Protein AF-H2Z7M6-F1 (afdb_monomer)

Solvent-accessible surface area (backbone atoms only — not comparable to full-atom values): 5302 Å² total; per-residue (Å²): 76,66,87,64,79,47,22,92,54,28,45,76,47,70,78,87,49,73,60,36,48,43,40,33,35,79,33,32,40,68,71,3,44,90,38,47,43,73,27,83,63,40,64,93,67,44,31,71,57,28,42,34,37,77,39,99,48,93,92,52,71,47,35,47,51,40,40,34,92,63,31,44,76,46,22,73,75,43,34,45,76,52,90,67,87,81,84,84,88,83,125

Mean predicted aligned error: 10.07 Å

Organism: Ciona savignyi (NCBI:txid51511)

Radius of gyration: 16.31 Å; Cα contacts (8 Å, |Δi|>4): 179; chains: 1; bounding box: 40×35×39 Å

InterPro domains:
  IPR000742 EGF-like domain [PS01186] (22-36)
  IPR000742 EGF-like domain [PS01186] (65-79)
  IPR000742 EGF-like domain [SM00181] (1-37)
  IPR000742 EGF-like domain [SM00181] (41-80)
  IPR024731 NELL2-like, EGF domain [PF12947] (4-33)

Sequence (91 aa):
MCTEMCHQEASCLSTGGPRGTCTCRDGYEGDGVNLCRRAPSCPLTCVANAHCIKQEVTDLPPYTCVCNRGYRGIPQSMCFKWPHDNADIAG

Nearest PDB structures (foldseek):
  8ezm-assembly1_A  TM=4.234E-01  e=2.214E-01  Plasmodium falciparum
  3ca7-assembly1_A  TM=5.140E-01  e=8.739E-01  unclassified
  3c9a-assembly2_C  TM=5.513E-01  e=1.250E+00  unclassified
  3ltf-assembly1_B  TM=4.824E-01  e=8.233E-01  Drosophila melanogaster
  3l89-assembly3_T  TM=3.556E-01  e=3.450E+00  Homo sapiens

Structure (mmCIF, N/CA/C/O backbone):
data_AF-H2Z7M6-F1
#
_entry.id   AF-H2Z7M6-F1
#
loop_
_atom_site.group_PDB
_atom_site.id
_atom_site.type_symbol
_atom_site.label_atom_id
_atom_site.label_alt_id
_atom_site.label_comp_id
_atom_site.label_asym_id
_atom_site.label_entity_id
_atom_site.label_seq_id
_atom_site.pdbx_PDB_ins_code
_atom_site.Cartn_x
_atom_site.Cartn_y
_atom_site.Cartn_z
_atom_site.occupancy
_atom_site.B_iso_or_equiv
_atom_site.auth_seq_id
_atom_site.auth_comp_id
_atom_site.auth_asym_id
_atom_site.auth_atom_id
_atom_site.pdbx_PDB_model_num
ATOM 1 N N . MET A 1 1 ? 4.029 8.786 21.236 1.00 57.19 1 MET A N 1
ATOM 2 C CA . MET A 1 1 ? 4.870 7.586 21.030 1.00 57.19 1 MET A CA 1
ATOM 3 C C . MET A 1 1 ? 3.970 6.368 20.933 1.00 57.19 1 MET A C 1
ATOM 5 O O . MET A 1 1 ? 2.982 6.304 21.651 1.00 57.19 1 MET A O 1
ATOM 9 N N . CYS A 1 2 ? 4.259 5.441 20.024 1.00 66.12 2 CYS A N 1
ATOM 10 C CA . CYS A 1 2 ? 3.508 4.193 19.898 1.00 66.12 2 CYS A CA 1
ATOM 11 C C . CYS A 1 2 ? 3.815 3.335 21.127 1.00 66.12 2 CYS A C 1
ATOM 13 O O . CYS A 1 2 ? 4.903 2.782 21.235 1.00 66.12 2 CYS A O 1
ATOM 15 N N . THR A 1 3 ? 2.915 3.340 22.106 1.00 61.62 3 THR A N 1
ATOM 16 C CA . THR A 1 3 ? 3.061 2.597 23.368 1.00 61.62 3 THR A CA 1
ATOM 17 C C . THR A 1 3 ? 2.622 1.139 23.243 1.00 61.62 3 THR A C 1
ATOM 19 O O . THR A 1 3 ? 2.915 0.343 24.124 1.00 61.62 3 THR A O 1
ATOM 22 N N . GLU A 1 4 ? 1.953 0.797 22.142 1.00 65.38 4 GLU A N 1
ATOM 23 C CA . GLU A 1 4 ? 1.475 -0.543 21.809 1.00 65.38 4 GLU A CA 1
ATOM 24 C C . GLU A 1 4 ? 2.353 -1.096 20.677 1.00 65.38 4 GLU A C 1
ATOM 26 O O . GLU A 1 4 ? 2.567 -0.416 19.665 1.00 65.38 4 GLU A O 1
ATOM 31 N N . MET A 1 5 ? 2.894 -2.306 20.842 1.00 78.31 5 MET A N 1
ATOM 32 C CA . MET A 1 5 ? 3.619 -2.986 19.765 1.00 78.31 5 MET A CA 1
ATOM 33 C C . MET A 1 5 ? 2.614 -3.349 18.669 1.00 78.31 5 MET A C 1
ATOM 35 O O . MET A 1 5 ? 1.782 -4.230 18.860 1.00 78.31 5 MET A O 1
ATOM 39 N N . CYS A 1 6 ? 2.667 -2.650 17.535 1.00 88.38 6 CYS A N 1
ATOM 40 C CA . CYS A 1 6 ? 1.824 -2.967 16.387 1.00 88.38 6 CYS A CA 1
ATOM 41 C C . CYS A 1 6 ? 2.107 -4.385 15.870 1.00 88.38 6 CYS A C 1
ATOM 43 O O . CYS A 1 6 ? 3.220 -4.902 16.014 1.00 88.38 6 CYS A O 1
ATOM 45 N N . HIS A 1 7 ? 1.120 -4.977 15.199 1.00 90.69 7 HIS A N 1
ATOM 46 C CA . HIS A 1 7 ? 1.296 -6.243 14.495 1.00 90.69 7 HIS A CA 1
ATOM 47 C C . HIS A 1 7 ? 2.487 -6.160 13.515 1.00 90.69 7 HIS A C 1
ATOM 49 O O . HIS A 1 7 ? 2.777 -5.096 12.968 1.00 90.69 7 HIS A O 1
ATOM 55 N N . GLN A 1 8 ? 3.170 -7.277 13.241 1.00 89.62 8 GLN A N 1
ATOM 56 C CA . GLN A 1 8 ? 4.365 -7.299 12.372 1.00 89.62 8 GLN A CA 1
ATOM 57 C C . GLN A 1 8 ? 4.112 -6.719 10.960 1.00 89.62 8 GLN A C 1
ATOM 59 O O . GLN A 1 8 ? 4.953 -6.014 10.403 1.00 89.62 8 GLN A O 1
ATOM 64 N N . GLU A 1 9 ? 2.908 -6.950 10.428 1.00 90.38 9 GLU A N 1
ATOM 65 C CA . GLU A 1 9 ? 2.419 -6.405 9.149 1.00 90.38 9 GLU A CA 1
ATOM 66 C C . GLU A 1 9 ? 1.680 -5.063 9.305 1.00 90.38 9 GLU A C 1
ATOM 68 O O . GLU A 1 9 ? 0.869 -4.694 8.460 1.00 90.38 9 GLU A O 1
ATOM 73 N N . ALA A 1 10 ? 1.922 -4.321 10.384 1.00 90.00 10 ALA A N 1
ATOM 74 C CA . ALA A 1 10 ? 1.406 -2.975 10.596 1.00 90.00 10 ALA A CA 1
ATOM 75 C C . ALA A 1 10 ? 2.540 -1.947 10.683 1.00 90.00 10 ALA A C 1
ATOM 77 O O . ALA A 1 10 ? 3.714 -2.270 10.883 1.00 90.00 10 ALA A O 1
ATOM 78 N N . SER A 1 11 ? 2.165 -0.689 10.491 1.00 87.62 11 SER A N 1
ATOM 79 C CA . SER A 1 11 ? 3.002 0.493 10.640 1.00 87.62 11 SER A CA 1
ATOM 80 C C . SER A 1 11 ? 2.361 1.404 11.675 1.00 87.62 11 SER A C 1
ATOM 82 O O . SER A 1 11 ? 1.142 1.576 11.688 1.00 87.62 11 SER A O 1
ATOM 84 N N . CYS A 1 12 ? 3.172 2.013 12.536 1.00 87.44 12 CYS A N 1
ATOM 85 C CA . CYS A 1 12 ? 2.651 3.000 13.468 1.00 87.44 12 CYS A CA 1
ATOM 86 C C . CYS A 1 12 ? 2.654 4.398 12.844 1.00 87.44 12 CYS A C 1
ATOM 88 O O . CYS A 1 12 ? 3.709 4.922 12.481 1.00 87.44 12 CYS A O 1
ATOM 90 N N . LEU A 1 13 ? 1.481 5.022 12.772 1.00 82.31 13 LEU A N 1
ATOM 91 C CA . LEU A 1 13 ? 1.315 6.410 12.370 1.00 82.31 13 LEU A CA 1
ATOM 92 C C . LEU A 1 13 ? 1.253 7.300 13.621 1.00 82.31 13 LEU A C 1
ATOM 94 O O . LEU A 1 13 ? 0.343 7.184 14.443 1.00 82.31 13 LEU A O 1
ATOM 98 N N . SER A 1 14 ? 2.222 8.201 13.782 1.00 71.19 14 SER A N 1
ATOM 99 C CA . SER A 1 14 ? 2.229 9.178 14.877 1.00 71.19 14 SER A CA 1
ATOM 100 C C . SER A 1 14 ? 1.486 10.442 14.438 1.00 71.19 14 SER A C 1
ATOM 102 O O . SER A 1 14 ? 2.047 11.271 13.728 1.00 71.19 14 SER A O 1
ATOM 104 N N . THR A 1 15 ? 0.233 10.619 14.854 1.00 67.38 15 THR A N 1
ATOM 105 C CA . THR A 1 15 ? -0.633 11.754 14.462 1.00 67.38 15 THR A CA 1
ATOM 106 C C . THR A 1 15 ? -0.337 13.054 15.228 1.00 67.38 15 THR A C 1
ATOM 108 O O . THR A 1 15 ? -1.231 13.842 15.517 1.00 67.38 15 THR A O 1
ATOM 111 N N . GLY A 1 16 ? 0.925 13.296 15.595 1.00 63.66 16 GLY A N 1
ATOM 112 C CA . GLY A 1 16 ? 1.340 14.495 16.340 1.00 63.66 16 GLY A CA 1
ATOM 113 C C . GLY A 1 16 ? 0.906 14.537 17.815 1.00 63.66 16 GLY A C 1
ATOM 114 O O . GLY A 1 16 ? 1.237 15.490 18.513 1.00 63.66 16 GLY A O 1
ATOM 115 N N . GLY A 1 17 ? 0.207 13.509 18.310 1.00 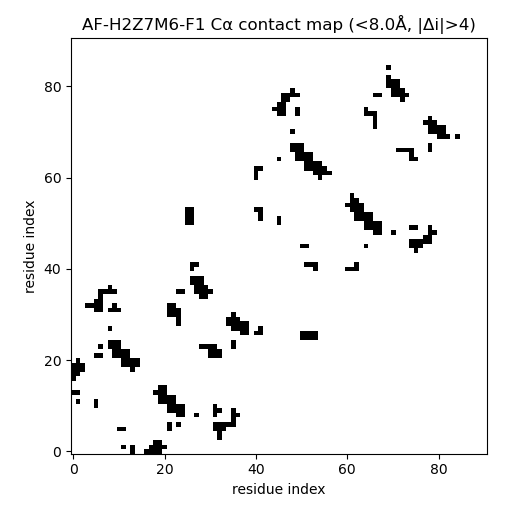65.62 17 GLY A N 1
ATOM 116 C CA . GLY A 1 17 ? -0.192 13.354 19.711 1.00 65.62 17 GLY A CA 1
ATOM 117 C C . GLY A 1 17 ? 0.645 12.331 20.501 1.00 65.62 17 GLY A C 1
ATOM 118 O O . GLY A 1 17 ? 1.531 11.662 19.958 1.00 65.62 17 GLY A O 1
ATOM 119 N N . PRO A 1 18 ? 0.361 12.148 21.806 1.00 63.97 18 PRO A N 1
ATOM 120 C CA . PRO A 1 18 ? 1.074 11.192 22.654 1.00 63.97 18 PRO A CA 1
ATOM 121 C C . PRO A 1 18 ? 0.808 9.726 22.277 1.00 63.97 18 PRO A C 1
ATOM 123 O O . PRO A 1 18 ? 1.635 8.876 22.603 1.00 63.97 18 PRO A O 1
ATOM 126 N N . ARG A 1 19 ? -0.284 9.431 21.558 1.00 66.38 19 ARG A N 1
ATOM 127 C CA . ARG A 1 19 ? -0.667 8.091 21.091 1.00 66.38 19 ARG A CA 1
ATOM 128 C C . ARG A 1 19 ? -0.429 7.960 19.586 1.00 66.38 19 ARG A C 1
ATOM 130 O O . ARG A 1 19 ? -0.820 8.844 18.832 1.00 66.38 19 ARG A O 1
ATOM 137 N N . GLY A 1 20 ? 0.225 6.877 19.172 1.00 74.88 20 GLY A N 1
ATOM 138 C CA . GLY A 1 20 ? 0.309 6.475 17.765 1.00 74.88 20 GLY A CA 1
ATOM 139 C C . GLY A 1 20 ? -0.790 5.468 17.429 1.00 74.88 20 GLY A C 1
ATOM 140 O O . GLY A 1 20 ? -1.213 4.717 18.307 1.00 74.88 20 GLY A O 1
ATO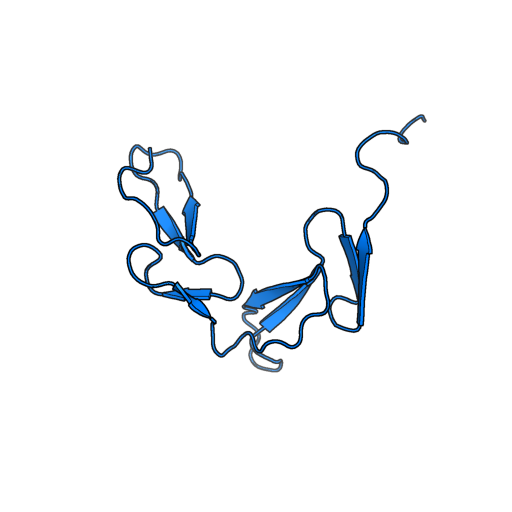M 141 N N . THR A 1 21 ? -1.250 5.457 16.182 1.00 84.19 21 THR A N 1
ATOM 142 C CA . THR A 1 21 ? -2.234 4.485 15.686 1.00 84.19 21 THR A CA 1
ATOM 143 C C . THR A 1 21 ? -1.514 3.428 14.862 1.00 84.19 21 THR A C 1
ATOM 145 O O . THR A 1 21 ? -0.735 3.769 13.973 1.00 84.19 21 THR A O 1
ATOM 148 N N . CYS A 1 22 ? -1.762 2.150 15.145 1.00 89.12 22 CYS A N 1
ATOM 149 C CA . CYS A 1 22 ? -1.282 1.064 14.302 1.00 89.12 22 CYS A CA 1
ATOM 150 C C . CYS A 1 22 ? -2.223 0.883 13.112 1.00 89.12 22 CYS A C 1
ATOM 152 O O . CYS A 1 22 ? -3.420 0.678 13.291 1.00 89.12 22 CYS A O 1
ATOM 154 N N . THR A 1 23 ? -1.670 0.922 11.907 1.00 88.88 23 THR A N 1
ATOM 155 C CA . THR A 1 23 ? -2.411 0.688 10.666 1.00 88.88 23 THR A CA 1
ATOM 156 C C . THR A 1 23 ? -1.743 -0.456 9.924 1.00 88.88 23 THR A C 1
ATOM 158 O O . THR A 1 23 ? -0.520 -0.454 9.776 1.00 88.88 23 THR A O 1
ATOM 161 N N . CYS A 1 24 ? -2.516 -1.443 9.467 1.00 89.81 24 CYS A N 1
ATOM 162 C CA . CYS A 1 24 ? -1.976 -2.510 8.628 1.00 89.81 24 CYS A CA 1
ATOM 163 C C . CYS A 1 24 ? -1.280 -1.927 7.391 1.00 89.81 24 CYS A C 1
ATOM 165 O O . CYS A 1 24 ? -1.715 -0.918 6.837 1.00 89.81 24 CYS A O 1
ATOM 167 N N . ARG A 1 25 ? -0.173 -2.549 6.984 1.00 87.31 25 ARG A N 1
ATOM 168 C CA . ARG A 1 25 ? 0.570 -2.171 5.781 1.00 87.31 25 ARG A CA 1
ATOM 169 C C . ARG A 1 25 ? -0.290 -2.378 4.541 1.00 87.31 25 ARG A C 1
ATOM 171 O O . ARG A 1 25 ? -1.254 -3.143 4.553 1.00 87.31 25 ARG A O 1
ATOM 178 N N . ASP A 1 26 ? 0.109 -1.730 3.455 1.00 84.50 26 ASP A N 1
ATOM 179 C CA . ASP A 1 26 ? -0.567 -1.860 2.171 1.00 84.50 26 ASP A CA 1
ATOM 180 C C . ASP A 1 26 ? -0.724 -3.330 1.758 1.00 84.50 26 ASP A C 1
ATOM 182 O O . ASP A 1 26 ? 0.207 -4.137 1.843 1.00 84.50 26 ASP A O 1
ATOM 186 N N . GLY A 1 27 ? -1.939 -3.687 1.345 1.00 79.44 27 GLY A N 1
ATOM 187 C CA . GLY A 1 27 ? -2.308 -5.058 1.002 1.00 79.44 27 GLY A CA 1
ATOM 188 C C . GLY A 1 27 ? -2.716 -5.936 2.189 1.00 79.44 27 GLY A C 1
ATOM 189 O O . GLY A 1 27 ? -3.035 -7.109 1.978 1.00 79.44 27 GLY A O 1
ATOM 190 N N . TYR A 1 28 ? -2.764 -5.390 3.406 1.00 85.44 28 TYR A N 1
ATOM 191 C CA . TYR A 1 28 ? -3.261 -6.063 4.604 1.00 85.44 28 TYR A CA 1
ATOM 192 C C . TYR A 1 28 ? -4.463 -5.333 5.214 1.00 85.44 28 TYR A C 1
ATOM 194 O O . TYR A 1 28 ? -4.593 -4.115 5.132 1.00 85.44 28 TYR A O 1
ATOM 202 N N . GLU A 1 29 ? -5.343 -6.097 5.851 1.00 87.19 29 GLU A N 1
ATOM 203 C CA . GLU A 1 29 ? -6.516 -5.616 6.575 1.00 87.19 29 GLU A CA 1
ATOM 204 C C . GLU A 1 29 ? -6.570 -6.220 7.984 1.00 87.19 29 GLU A C 1
ATOM 206 O O . GLU A 1 29 ? -6.106 -7.342 8.219 1.00 87.19 29 GLU A O 1
ATOM 211 N N . GLY A 1 30 ? -7.159 -5.481 8.920 1.00 89.06 30 GLY A N 1
ATOM 212 C CA . GLY A 1 30 ? -7.330 -5.897 10.306 1.00 89.06 30 GLY A CA 1
ATOM 213 C C . GLY A 1 30 ? -7.259 -4.713 11.268 1.00 89.06 30 GLY A C 1
ATOM 214 O O . GLY A 1 30 ? -7.510 -3.578 10.869 1.00 89.06 30 GLY A O 1
ATOM 215 N N . ASP A 1 31 ? -6.945 -4.982 12.533 1.00 87.56 31 ASP A N 1
ATOM 216 C CA . ASP A 1 31 ? -6.955 -3.988 13.615 1.00 87.56 31 ASP A CA 1
ATOM 217 C C . ASP A 1 31 ? -5.610 -3.258 13.797 1.00 87.56 31 ASP A C 1
ATOM 219 O O . ASP A 1 31 ? -5.515 -2.332 14.599 1.00 87.56 31 ASP A O 1
ATOM 223 N N . GLY A 1 32 ? -4.561 -3.670 13.074 1.00 88.25 32 GLY A N 1
ATOM 224 C CA . GLY A 1 32 ? -3.225 -3.076 13.167 1.00 88.25 32 GLY A CA 1
ATOM 225 C C . GLY A 1 32 ? -2.413 -3.511 14.394 1.00 88.25 32 GLY A C 1
ATOM 226 O O . GLY A 1 32 ? -1.200 -3.299 14.420 1.00 88.25 32 GLY A O 1
ATOM 227 N N . VAL A 1 33 ? -3.034 -4.140 15.394 1.00 87.75 33 VAL A N 1
ATOM 228 C CA . VAL A 1 33 ? -2.412 -4.463 16.690 1.00 87.75 33 VAL A CA 1
ATOM 229 C C . VAL A 1 33 ? -2.24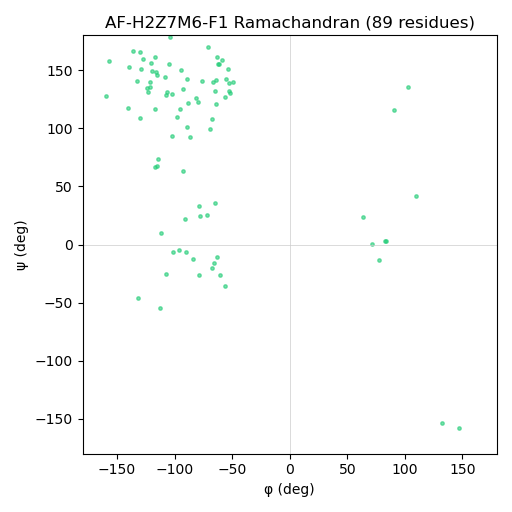5 -5.970 16.856 1.00 87.75 33 VAL A C 1
ATOM 231 O O . VAL A 1 33 ? -1.128 -6.442 17.042 1.00 87.75 33 VAL A O 1
ATOM 234 N N . ASN A 1 34 ? -3.327 -6.736 16.721 1.00 87.75 34 ASN A N 1
ATOM 235 C CA . ASN A 1 34 ? -3.324 -8.190 16.898 1.00 87.75 34 ASN A CA 1
ATOM 236 C C . ASN A 1 34 ? -3.459 -8.937 15.573 1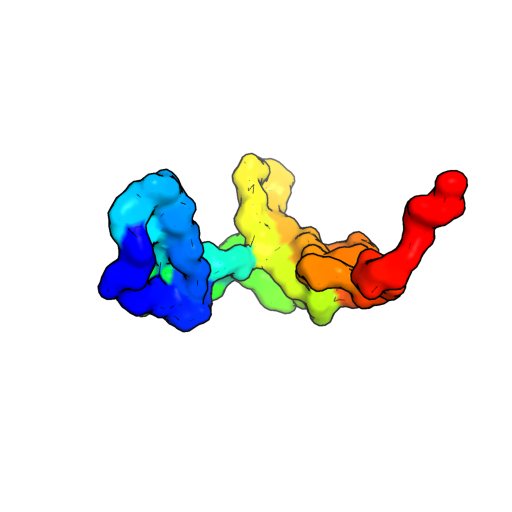.00 87.75 34 ASN A C 1
ATOM 238 O O . ASN A 1 34 ? -3.031 -10.084 15.461 1.00 87.75 34 ASN A O 1
ATOM 242 N N . LEU A 1 35 ? -4.063 -8.301 14.570 1.00 88.06 35 LEU A N 1
ATOM 243 C CA . LEU A 1 35 ? -4.375 -8.925 13.301 1.00 88.06 35 LEU A CA 1
ATOM 244 C C . LEU A 1 35 ? -4.111 -7.953 12.158 1.00 88.06 35 LEU A C 1
ATOM 246 O O . LEU A 1 35 ? -4.793 -6.943 12.009 1.00 88.06 35 LEU A O 1
ATOM 250 N N . CYS A 1 36 ? -3.180 -8.330 11.291 1.00 91.19 36 CYS A N 1
ATOM 251 C CA . CYS A 1 36 ? -3.153 -7.8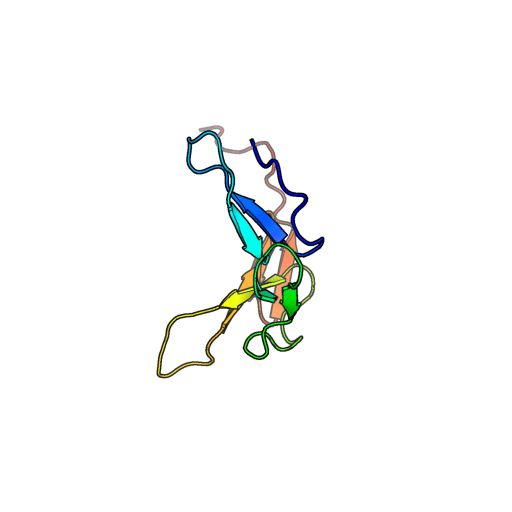72 9.910 1.00 91.19 36 CYS A CA 1
ATOM 252 C C . CYS A 1 36 ? -3.012 -9.098 9.022 1.00 91.19 36 CYS A C 1
ATOM 254 O O . CYS A 1 36 ? -1.962 -9.743 8.990 1.00 91.19 36 CYS A O 1
ATOM 256 N N . ARG A 1 37 ? -4.086 -9.431 8.312 1.00 88.25 37 ARG A N 1
ATOM 257 C CA . ARG A 1 37 ? -4.104 -10.507 7.319 1.00 88.25 37 ARG A CA 1
ATOM 258 C C . ARG A 1 37 ? -4.101 -9.904 5.927 1.00 88.25 37 ARG A C 1
ATOM 260 O O . ARG A 1 37 ? -4.542 -8.776 5.743 1.00 88.25 37 ARG A O 1
ATOM 267 N N . ARG A 1 38 ? -3.624 -10.655 4.941 1.00 80.19 38 ARG A N 1
ATOM 268 C CA . ARG A 1 38 ? -3.660 -10.212 3.547 1.00 80.19 38 ARG A CA 1
ATOM 269 C C . ARG A 1 38 ? -5.104 -9.889 3.155 1.00 80.19 38 ARG A C 1
ATOM 271 O O . ARG A 1 38 ? -5.989 -10.724 3.348 1.00 80.19 38 ARG A O 1
ATOM 278 N N . ALA A 1 39 ? -5.327 -8.691 2.629 1.00 80.19 39 ALA A N 1
ATOM 279 C CA . ALA A 1 39 ? -6.648 -8.273 2.192 1.00 80.19 39 ALA A CA 1
ATOM 280 C C . ALA A 1 39 ? -7.091 -9.161 1.014 1.00 80.19 39 ALA A C 1
ATOM 282 O O . ALA A 1 39 ? -6.310 -9.339 0.075 1.00 80.19 39 ALA A O 1
ATOM 283 N N . PRO A 1 40 ? -8.322 -9.705 1.012 1.00 71.44 40 PRO A N 1
ATOM 284 C CA . PRO A 1 40 ? -8.835 -10.480 -0.116 1.00 71.44 40 PRO A CA 1
ATOM 285 C C . PRO A 1 40 ? -8.888 -9.647 -1.400 1.00 71.44 40 PRO A C 1
ATOM 287 O O . PRO A 1 40 ? -8.761 -10.189 -2.495 1.00 71.44 40 PRO A O 1
ATOM 290 N N . SER A 1 41 ? -9.014 -8.323 -1.262 1.00 70.75 41 SER A N 1
ATOM 291 C CA . SER A 1 41 ? -8.899 -7.379 -2.369 1.00 70.75 41 SER A CA 1
ATOM 292 C C . SER A 1 41 ? -7.501 -7.330 -2.975 1.00 70.75 41 SER A C 1
ATOM 294 O O . SER A 1 41 ? -7.382 -6.821 -4.066 1.00 70.75 41 SER A O 1
ATOM 296 N N . CYS A 1 42 ? -6.450 -7.838 -2.331 1.00 74.94 42 CYS A N 1
ATOM 297 C CA . CYS A 1 42 ? -5.081 -7.829 -2.846 1.00 74.94 42 CYS A CA 1
ATOM 298 C C . CYS A 1 42 ? -4.572 -9.255 -3.116 1.00 74.94 42 CYS A C 1
ATOM 300 O O . CYS A 1 42 ? -3.726 -9.773 -2.369 1.00 74.94 42 CYS A O 1
ATOM 302 N N . PRO A 1 43 ? -5.061 -9.916 -4.185 1.00 68.50 43 PRO A N 1
ATOM 303 C CA . PRO A 1 43 ? -4.504 -11.190 -4.614 1.00 68.50 43 PRO A CA 1
ATOM 304 C C . PRO A 1 43 ? -3.031 -11.012 -5.023 1.00 68.50 43 PRO A C 1
ATOM 306 O O . PRO A 1 43 ? -2.589 -9.920 -5.376 1.00 68.50 43 PRO A O 1
ATOM 309 N N . LEU A 1 44 ? -2.248 -12.092 -4.943 1.00 64.25 44 LEU A N 1
ATOM 310 C CA . LEU A 1 44 ? -0.791 -12.177 -5.176 1.00 64.25 44 LEU A CA 1
ATOM 311 C C . LEU A 1 44 ? -0.345 -11.885 -6.633 1.00 64.25 44 LEU A C 1
ATOM 313 O O . LEU A 1 44 ? 0.581 -12.501 -7.144 1.00 64.25 44 LEU A O 1
ATOM 317 N N . THR A 1 45 ? -1.003 -10.959 -7.326 1.00 72.06 45 THR A N 1
ATOM 318 C CA . THR A 1 45 ? -0.814 -10.673 -8.754 1.00 72.06 45 THR A CA 1
ATOM 319 C C . THR A 1 45 ? 0.145 -9.520 -9.045 1.00 72.06 45 THR A C 1
ATOM 321 O O . THR A 1 45 ? 0.407 -9.245 -10.212 1.00 72.06 45 THR A O 1
ATOM 324 N N . CYS A 1 46 ? 0.657 -8.816 -8.033 1.00 84.31 46 CYS A N 1
ATOM 325 C CA . CYS A 1 46 ? 1.660 -7.777 -8.272 1.00 84.31 46 CYS A CA 1
ATOM 326 C C . CYS A 1 46 ? 3.027 -8.410 -8.554 1.00 84.31 46 CYS A C 1
ATOM 328 O O . CYS A 1 46 ? 3.407 -9.403 -7.933 1.00 84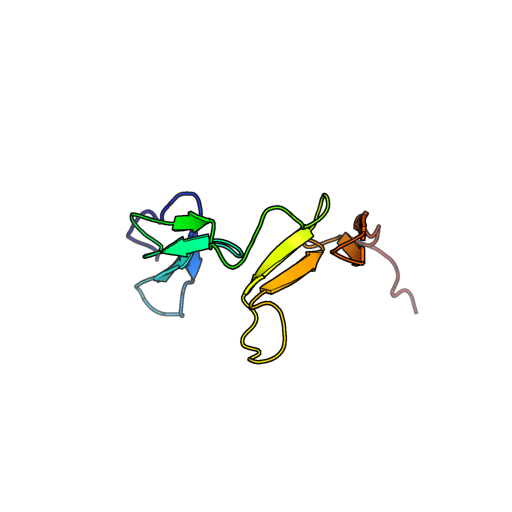.31 46 CYS A O 1
ATOM 330 N N . VAL A 1 47 ? 3.766 -7.827 -9.497 1.00 87.75 47 VAL A N 1
ATOM 331 C CA . VAL A 1 47 ? 5.098 -8.321 -9.868 1.00 87.75 47 VAL A CA 1
ATOM 332 C C . VAL A 1 47 ? 6.126 -8.044 -8.771 1.00 87.75 47 VAL A C 1
ATOM 334 O O . VAL A 1 47 ? 5.874 -7.301 -7.820 1.00 87.75 47 VAL A O 1
ATOM 337 N N . ALA A 1 48 ? 7.319 -8.626 -8.907 1.00 87.44 48 ALA A N 1
ATOM 338 C CA . ALA A 1 48 ? 8.430 -8.326 -8.011 1.00 87.44 48 ALA A CA 1
ATOM 339 C C . ALA A 1 48 ? 8.681 -6.809 -7.930 1.00 87.44 48 ALA A C 1
ATOM 341 O O . ALA A 1 48 ? 8.653 -6.104 -8.939 1.00 87.44 48 ALA A O 1
ATOM 342 N N . ASN A 1 49 ? 8.955 -6.319 -6.719 1.00 88.75 49 ASN A N 1
ATOM 343 C CA . ASN A 1 49 ? 9.126 -4.895 -6.413 1.00 88.75 49 ASN A CA 1
ATOM 344 C C . ASN A 1 49 ? 7.881 -4.021 -6.639 1.00 88.75 49 ASN A C 1
ATOM 346 O O . ASN A 1 49 ? 8.010 -2.809 -6.809 1.00 88.75 49 ASN A O 1
ATOM 350 N N . ALA A 1 50 ? 6.692 -4.614 -6.601 1.00 89.25 50 ALA A N 1
ATOM 351 C CA . ALA A 1 50 ? 5.426 -3.912 -6.464 1.00 89.25 50 ALA A CA 1
ATOM 352 C C . ALA A 1 50 ? 4.686 -4.387 -5.208 1.00 89.25 50 ALA A C 1
ATOM 354 O O . ALA A 1 50 ? 4.886 -5.507 -4.733 1.00 89.25 50 ALA A O 1
ATOM 355 N N . HIS A 1 51 ? 3.803 -3.540 -4.695 1.00 87.50 51 HIS A N 1
ATOM 356 C CA . HIS A 1 51 ? 2.834 -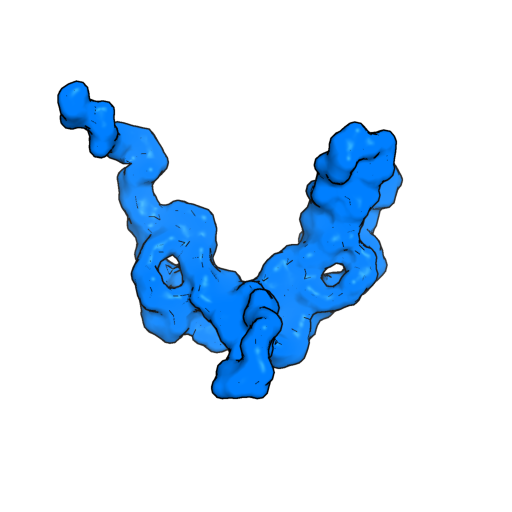3.899 -3.668 1.00 87.50 51 HIS A CA 1
ATOM 357 C C . HIS A 1 51 ? 1.433 -3.505 -4.119 1.00 87.50 51 HIS A C 1
ATOM 359 O O . HIS A 1 51 ? 1.245 -2.698 -5.029 1.00 87.50 51 HIS A O 1
ATOM 365 N N . CYS A 1 52 ? 0.445 -4.133 -3.502 1.00 88.50 52 CYS A N 1
ATOM 366 C CA . CYS A 1 52 ? -0.954 -3.868 -3.770 1.00 88.50 52 CYS A CA 1
ATOM 367 C C . CYS A 1 52 ? -1.470 -2.813 -2.794 1.00 88.50 52 CYS A C 1
ATOM 369 O O . CYS A 1 52 ? -1.248 -2.941 -1.592 1.00 88.50 52 CYS A O 1
ATOM 371 N N . ILE A 1 53 ? -2.191 -1.819 -3.301 1.00 86.19 53 ILE A N 1
ATOM 372 C CA . ILE A 1 53 ? -2.929 -0.848 -2.494 1.00 86.19 53 ILE A CA 1
ATOM 373 C C . ILE A 1 53 ? -4.422 -1.010 -2.756 1.00 86.19 53 ILE A C 1
ATOM 375 O O . ILE A 1 53 ? -4.844 -1.330 -3.871 1.00 86.19 53 ILE A O 1
ATOM 379 N N . LYS A 1 54 ? -5.234 -0.789 -1.722 1.00 82.25 54 LYS A N 1
ATOM 380 C CA . LYS A 1 54 ? -6.689 -0.745 -1.873 1.00 82.25 54 LYS A CA 1
ATOM 381 C C . LYS A 1 54 ? -7.064 0.479 -2.708 1.00 82.25 54 LYS A C 1
ATOM 383 O O . LYS A 1 54 ? -6.495 1.551 -2.519 1.00 82.25 54 LYS A O 1
ATOM 388 N N . GLN A 1 55 ? -8.035 0.320 -3.600 1.00 82.38 55 GLN A N 1
ATOM 389 C CA . GLN A 1 55 ? -8.592 1.425 -4.370 1.00 82.38 55 GLN A CA 1
ATOM 390 C C . GLN A 1 55 ? -10.094 1.534 -4.100 1.00 82.38 55 GLN A C 1
ATOM 392 O O . GLN A 1 55 ? -10.803 0.530 -4.075 1.00 82.38 55 GLN A O 1
ATOM 397 N N . GLU A 1 56 ? -10.582 2.754 -3.889 1.00 84.00 56 GLU A N 1
ATOM 398 C CA . GLU A 1 56 ? -11.999 3.038 -3.634 1.00 84.00 56 GLU A CA 1
ATOM 399 C C . GLU A 1 56 ? -12.722 3.364 -4.949 1.00 84.00 56 GLU A C 1
ATOM 401 O O . GLU A 1 56 ? -13.181 4.482 -5.163 1.00 84.00 56 GLU A O 1
ATOM 406 N N . VAL A 1 57 ? -12.774 2.397 -5.873 1.00 81.06 57 VAL A N 1
ATOM 407 C CA . VAL A 1 57 ? -13.509 2.533 -7.143 1.00 81.06 57 VAL A CA 1
ATOM 408 C C . VAL A 1 57 ? -14.528 1.405 -7.283 1.00 81.06 57 VAL A C 1
ATOM 410 O O . VAL A 1 57 ? -14.219 0.250 -7.008 1.00 81.06 57 VAL A O 1
ATOM 413 N N . THR A 1 58 ? -15.747 1.755 -7.696 1.00 76.69 58 THR A N 1
ATOM 414 C CA . THR A 1 58 ? -16.903 0.849 -7.811 1.00 76.69 58 THR A CA 1
ATOM 415 C C . THR A 1 58 ? -16.889 -0.025 -9.063 1.00 76.69 58 THR A C 1
ATOM 417 O O . THR A 1 58 ? -17.443 -1.119 -9.037 1.00 76.69 58 THR A O 1
ATOM 420 N N . ASP A 1 59 ? -16.232 0.426 -10.133 1.00 83.44 59 ASP A N 1
ATOM 421 C CA . ASP A 1 59 ? -16.287 -0.195 -11.470 1.00 83.44 59 ASP A CA 1
ATOM 422 C C . ASP A 1 59 ? -14.962 -0.848 -11.901 1.00 83.44 59 ASP A C 1
ATOM 424 O O . ASP A 1 59 ? -14.775 -1.230 -13.056 1.00 83.44 59 ASP A O 1
ATOM 428 N N . LEU A 1 60 ? -14.016 -0.966 -10.972 1.00 79.06 60 LEU A N 1
ATOM 429 C CA . LEU A 1 60 ? -12.708 -1.582 -11.171 1.00 79.06 60 LEU A CA 1
ATOM 430 C C . LEU A 1 60 ? -12.455 -2.602 -10.059 1.00 79.06 60 LEU A C 1
ATOM 432 O O . LEU A 1 60 ? -13.153 -2.595 -9.042 1.00 79.06 60 LEU A O 1
ATOM 436 N N . PRO A 1 61 ? -11.448 -3.481 -10.208 1.00 79.00 61 PRO A N 1
ATOM 437 C CA . PRO A 1 61 ? -10.968 -4.260 -9.079 1.00 79.00 61 PRO A CA 1
ATOM 438 C C . PRO A 1 61 ? -10.706 -3.333 -7.876 1.00 79.00 61 PRO A C 1
ATOM 440 O O . PRO A 1 61 ? -10.166 -2.241 -8.070 1.00 79.00 61 PRO A O 1
ATOM 443 N N . PRO A 1 62 ? -11.050 -3.737 -6.638 1.00 81.94 62 PRO A N 1
ATOM 444 C CA . PRO A 1 62 ? -10.945 -2.896 -5.434 1.00 81.94 62 PRO A CA 1
ATOM 445 C C . PRO A 1 62 ? -9.490 -2.665 -4.979 1.00 81.94 62 PRO A C 1
ATOM 447 O O . PRO A 1 62 ? -9.202 -2.456 -3.797 1.00 81.94 62 PRO A O 1
ATOM 450 N N . TYR A 1 63 ? -8.549 -2.764 -5.912 1.00 84.12 63 TYR A N 1
ATOM 451 C CA . TYR A 1 63 ? -7.124 -2.697 -5.697 1.00 84.12 63 TYR A CA 1
ATOM 452 C C . TYR A 1 63 ? -6.376 -2.296 -6.963 1.00 84.12 63 TYR A C 1
ATOM 454 O O . TYR A 1 63 ? -6.824 -2.529 -8.085 1.00 84.12 63 TYR A O 1
ATOM 462 N N . THR A 1 64 ? -5.176 -1.767 -6.764 1.00 86.62 64 THR A N 1
ATOM 463 C CA . THR A 1 64 ? -4.203 -1.561 -7.833 1.00 86.62 64 THR A CA 1
ATOM 464 C C . THR A 1 64 ? -2.804 -1.919 -7.345 1.00 86.62 64 THR A C 1
ATOM 466 O O . THR A 1 64 ? -2.518 -1.873 -6.148 1.00 86.62 64 THR A O 1
ATOM 469 N N . CYS A 1 65 ? -1.927 -2.317 -8.264 1.00 89.44 65 CYS A N 1
ATOM 470 C CA . CYS A 1 65 ? -0.519 -2.532 -7.950 1.00 89.44 65 CYS A CA 1
ATOM 471 C C . CYS A 1 65 ? 0.239 -1.216 -8.143 1.00 89.44 65 CYS A C 1
ATOM 473 O O . CYS A 1 65 ? -0.005 -0.483 -9.101 1.00 89.44 65 CYS A O 1
ATOM 475 N N . VAL A 1 66 ? 1.209 -0.952 -7.277 1.00 90.00 66 VAL A N 1
ATOM 476 C CA . VAL A 1 66 ? 2.119 0.192 -7.364 1.00 90.00 66 VAL A CA 1
ATOM 477 C C . VAL A 1 66 ? 3.553 -0.285 -7.164 1.00 90.00 66 VAL A C 1
ATOM 479 O O . VAL A 1 66 ? 3.814 -1.175 -6.354 1.00 90.00 66 VAL A O 1
ATOM 482 N N . CYS A 1 67 ? 4.502 0.266 -7.926 1.00 91.81 67 CYS A N 1
ATOM 483 C CA . CYS A 1 67 ? 5.910 -0.066 -7.721 1.00 91.81 67 CYS A CA 1
ATOM 484 C C . CYS A 1 67 ? 6.364 0.414 -6.336 1.00 91.81 67 CYS A C 1
ATOM 486 O O . CYS A 1 67 ? 5.985 1.491 -5.873 1.00 91.81 67 CYS A O 1
ATOM 488 N N . ASN A 1 68 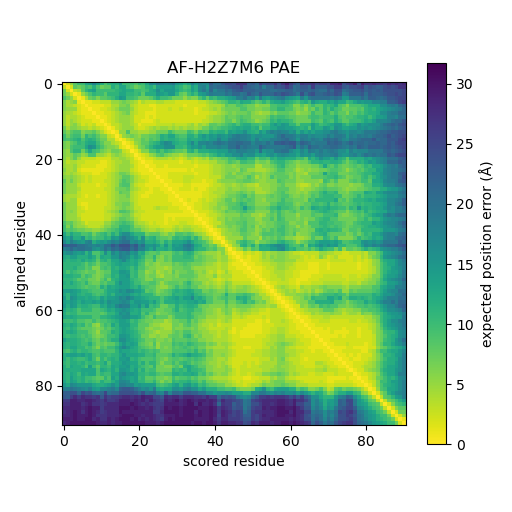? 7.195 -0.391 -5.678 1.00 89.56 68 ASN A N 1
ATOM 489 C CA . ASN A 1 68 ? 7.797 -0.054 -4.397 1.0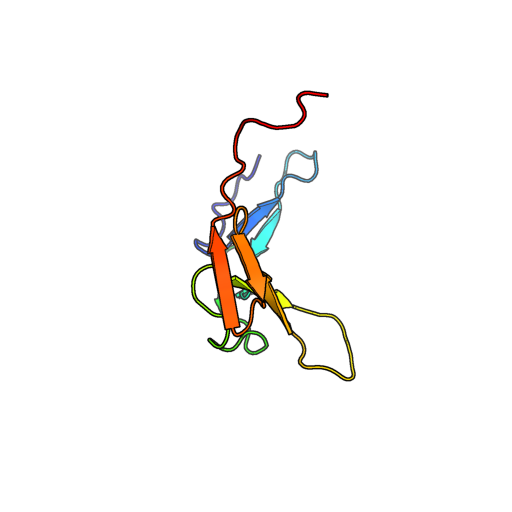0 89.56 68 ASN A CA 1
ATOM 490 C C . ASN A 1 68 ? 8.626 1.230 -4.513 1.00 89.56 68 ASN A C 1
ATOM 492 O O . ASN A 1 68 ? 9.091 1.604 -5.590 1.00 89.56 68 ASN A O 1
ATOM 496 N N . ARG A 1 69 ? 8.863 1.894 -3.379 1.00 87.25 69 ARG A N 1
ATOM 497 C CA . ARG A 1 69 ? 9.708 3.092 -3.334 1.00 87.25 69 ARG A CA 1
ATOM 498 C C . ARG A 1 69 ? 11.069 2.822 -3.993 1.00 87.25 69 ARG A C 1
ATOM 500 O O . ARG A 1 69 ? 11.719 1.828 -3.684 1.00 87.25 69 ARG A O 1
ATOM 507 N N . GLY A 1 70 ? 11.481 3.712 -4.897 1.00 87.75 70 GLY A N 1
ATOM 508 C CA . GLY A 1 70 ? 12.715 3.562 -5.677 1.00 87.75 70 GLY A CA 1
ATOM 509 C C . GLY A 1 70 ? 12.579 2.668 -6.915 1.00 87.75 70 GLY A C 1
ATOM 510 O O . GLY A 1 70 ? 13.563 2.458 -7.615 1.00 87.75 70 GLY A O 1
ATOM 511 N N . TYR A 1 71 ? 11.382 2.162 -7.221 1.00 90.62 71 TYR A N 1
ATOM 512 C CA . TYR A 1 71 ? 11.087 1.414 -8.440 1.00 90.62 71 TYR A CA 1
ATOM 513 C C . TYR A 1 71 ? 10.077 2.164 -9.308 1.00 90.62 71 TYR A C 1
ATOM 515 O O . TYR A 1 71 ? 9.203 2.871 -8.805 1.00 90.62 71 TYR A O 1
ATOM 523 N N . ARG A 1 72 ? 10.185 2.005 -10.628 1.00 89.50 72 ARG A N 1
ATOM 524 C CA . ARG A 1 72 ? 9.222 2.533 -11.608 1.00 89.50 72 ARG A CA 1
ATOM 525 C C . ARG A 1 72 ? 8.914 1.482 -12.671 1.00 89.50 72 ARG A C 1
ATOM 527 O O . ARG A 1 72 ? 9.617 0.480 -12.771 1.00 89.50 72 ARG A O 1
ATOM 534 N N . GLY A 1 73 ? 7.862 1.711 -13.453 1.00 89.62 73 GLY A N 1
ATOM 535 C CA . GLY A 1 73 ? 7.425 0.820 -14.526 1.00 89.62 73 GLY A CA 1
ATOM 536 C C . GLY A 1 73 ? 5.923 0.556 -14.481 1.00 89.62 73 GLY A C 1
ATOM 537 O O . GLY A 1 73 ? 5.164 1.383 -13.980 1.00 89.62 73 GLY A O 1
ATOM 538 N N . ILE A 1 74 ? 5.511 -0.593 -15.016 1.00 89.50 74 ILE A N 1
ATOM 539 C CA . ILE A 1 74 ? 4.122 -1.058 -15.034 1.00 89.50 74 ILE A CA 1
ATOM 540 C C . ILE A 1 74 ? 3.951 -2.029 -13.858 1.00 89.50 74 ILE A C 1
ATOM 542 O O . ILE A 1 74 ? 4.462 -3.146 -13.936 1.00 89.50 74 ILE A O 1
ATOM 546 N N . PRO A 1 75 ? 3.221 -1.681 -12.786 1.00 88.06 75 PRO A N 1
ATOM 547 C CA . PRO A 1 75 ? 3.174 -2.490 -11.559 1.00 88.06 75 PRO A CA 1
ATOM 548 C C . PRO A 1 75 ? 2.578 -3.901 -11.692 1.00 88.06 75 PRO A C 1
ATOM 550 O O . PRO A 1 75 ? 2.668 -4.706 -10.767 1.00 88.06 75 PRO A O 1
ATOM 553 N N . GLN A 1 76 ? 1.962 -4.201 -12.834 1.00 86.31 76 GLN A N 1
ATOM 554 C CA . GLN A 1 76 ? 1.399 -5.508 -13.184 1.00 86.31 76 GLN A CA 1
ATOM 555 C C . GLN A 1 76 ? 2.294 -6.315 -14.139 1.00 86.31 76 GLN A C 1
ATOM 557 O O . GLN A 1 76 ? 1.996 -7.469 -14.426 1.00 86.31 76 GLN A O 1
ATOM 562 N N . SER A 1 77 ? 3.380 -5.727 -14.650 1.00 88.00 77 SER A N 1
ATOM 563 C CA . SER A 1 77 ? 4.249 -6.370 -15.646 1.00 88.00 77 SER A CA 1
ATOM 564 C C . SER A 1 77 ? 5.731 -6.267 -15.292 1.00 88.00 77 SER A C 1
ATOM 566 O O . SER A 1 77 ? 6.442 -7.263 -15.355 1.00 88.00 77 SER A O 1
ATOM 568 N N . MET A 1 78 ? 6.212 -5.088 -14.888 1.00 89.50 78 MET A N 1
ATOM 569 C CA . MET A 1 78 ? 7.611 -4.865 -14.520 1.00 89.50 78 MET A CA 1
ATOM 570 C C . MET A 1 78 ? 7.789 -3.621 -13.642 1.00 89.50 78 MET A C 1
ATOM 572 O O . MET A 1 78 ? 7.411 -2.517 -14.031 1.00 89.50 78 MET A O 1
ATOM 576 N N . CYS A 1 79 ? 8.460 -3.789 -12.502 1.00 92.25 79 CYS A N 1
ATOM 577 C CA . CYS A 1 79 ? 9.002 -2.694 -11.699 1.00 92.25 79 CYS A CA 1
ATOM 578 C C . CYS A 1 79 ? 10.526 -2.821 -11.645 1.00 92.25 79 CYS A C 1
ATOM 580 O O . CYS A 1 79 ? 11.060 -3.796 -11.114 1.00 92.25 79 CYS A O 1
ATOM 582 N N . PHE A 1 80 ? 11.234 -1.833 -12.185 1.00 91.12 80 PHE A N 1
ATOM 583 C CA . PHE A 1 80 ? 12.694 -1.776 -12.202 1.00 91.12 80 PHE A CA 1
ATOM 584 C C . PHE A 1 80 ? 13.195 -0.707 -11.236 1.00 91.12 80 PHE A C 1
ATOM 586 O O . PHE A 1 80 ? 12.554 0.332 -11.064 1.00 91.12 80 PHE A O 1
ATOM 593 N N . LYS A 1 81 ? 14.330 -0.976 -10.580 1.00 88.69 81 LYS A N 1
ATOM 594 C CA . LYS A 1 81 ? 14.954 -0.024 -9.660 1.00 88.69 81 LYS A CA 1
ATOM 595 C C . LYS A 1 81 ? 15.368 1.203 -10.465 1.00 88.69 81 LYS A C 1
ATOM 597 O O . LYS A 1 81 ? 16.128 1.083 -11.422 1.00 88.69 81 LYS A O 1
ATOM 602 N N . TRP A 1 82 ? 14.846 2.363 -10.096 1.00 76.88 82 TRP A N 1
ATOM 603 C CA . TRP A 1 82 ? 15.201 3.620 -10.731 1.00 76.88 82 TRP A CA 1
ATOM 604 C C . TRP A 1 82 ? 16.541 4.098 -10.153 1.00 76.88 82 TRP A C 1
ATOM 606 O O . TRP A 1 82 ? 16.639 4.255 -8.937 1.00 76.88 82 TRP A O 1
ATOM 616 N N . PRO A 1 83 ? 17.584 4.317 -10.968 1.00 71.69 83 PRO A N 1
ATOM 617 C CA . PRO A 1 83 ? 18.938 4.570 -10.473 1.00 71.69 83 PRO A CA 1
ATOM 618 C C . PRO A 1 83 ? 19.209 5.994 -9.939 1.00 71.69 83 PRO A C 1
ATOM 620 O O . PRO A 1 83 ? 20.364 6.386 -9.887 1.00 71.69 83 PRO A O 1
ATOM 623 N N . HIS A 1 84 ? 18.210 6.760 -9.486 1.00 60.53 84 HIS A N 1
ATOM 624 C CA . HIS A 1 84 ? 18.437 8.125 -8.968 1.00 60.53 84 HIS A CA 1
ATOM 625 C C . HIS A 1 84 ? 18.073 8.277 -7.491 1.00 60.53 84 HIS A C 1
ATOM 627 O O . HIS A 1 84 ? 17.169 9.030 -7.138 1.00 60.53 84 HIS A O 1
ATOM 633 N N . ASP A 1 85 ? 18.828 7.598 -6.633 1.00 59.03 85 ASP A N 1
ATOM 634 C CA . ASP A 1 85 ? 19.075 8.088 -5.280 1.00 59.03 85 ASP A CA 1
ATOM 635 C C . ASP A 1 85 ? 20.499 8.693 -5.288 1.00 59.03 85 ASP A C 1
ATOM 637 O O . ASP A 1 85 ? 21.482 7.976 -5.116 1.00 59.03 85 ASP A O 1
ATOM 641 N N . ASN A 1 86 ? 20.557 10.016 -5.527 1.00 59.97 86 ASN A N 1
ATOM 642 C CA . ASN A 1 86 ? 21.694 10.962 -5.626 1.00 59.97 86 ASN A CA 1
ATOM 643 C C . ASN A 1 86 ? 22.354 11.209 -7.008 1.00 59.97 86 ASN A C 1
ATOM 645 O O . ASN A 1 86 ? 23.063 10.357 -7.529 1.00 59.97 86 ASN A O 1
ATOM 649 N N . ALA A 1 87 ? 22.225 12.476 -7.452 1.00 62.84 87 ALA A N 1
ATOM 650 C CA . ALA A 1 87 ? 22.740 13.184 -8.643 1.00 62.84 87 ALA A CA 1
ATOM 651 C C . ALA A 1 87 ? 21.722 13.401 -9.795 1.00 62.84 87 ALA A C 1
ATOM 653 O O . ALA A 1 87 ? 20.966 12.498 -10.146 1.00 62.84 87 ALA A O 1
ATOM 654 N N . ASP A 1 88 ? 21.740 14.631 -10.343 1.00 56.00 88 ASP A N 1
ATOM 655 C CA . ASP A 1 88 ? 21.155 15.102 -11.624 1.00 56.00 88 ASP A CA 1
ATOM 656 C C . ASP A 1 88 ? 19.929 16.048 -11.611 1.00 56.00 88 ASP A C 1
ATOM 658 O O . ASP A 1 88 ? 19.064 15.990 -12.481 1.00 56.00 88 ASP A O 1
ATOM 662 N N . ILE A 1 89 ? 19.920 17.042 -10.713 1.00 57.66 89 ILE A N 1
ATOM 663 C CA . ILE A 1 89 ? 19.580 18.419 -11.137 1.00 57.66 89 ILE A CA 1
ATOM 664 C C . ILE A 1 89 ? 20.840 19.267 -10.936 1.00 57.66 89 ILE A C 1
ATOM 666 O O . ILE A 1 89 ? 20.928 20.089 -10.029 1.00 57.66 89 ILE A O 1
ATOM 670 N N . ALA A 1 90 ? 21.862 18.988 -11.743 1.00 48.06 90 ALA A N 1
ATOM 671 C CA . ALA A 1 90 ? 22.830 20.007 -12.113 1.00 48.06 90 ALA A CA 1
ATOM 672 C C . ALA A 1 90 ? 22.240 20.711 -13.340 1.00 48.06 90 ALA A C 1
ATOM 674 O O . ALA A 1 90 ? 22.354 20.223 -14.463 1.00 48.06 90 ALA A O 1
ATOM 675 N N . GLY A 1 91 ? 21.505 21.788 -13.074 1.00 42.62 91 GLY A N 1
ATOM 676 C CA . GLY A 1 91 ? 21.285 22.872 -14.025 1.00 42.62 91 GLY A CA 1
ATOM 677 C C . GLY A 1 91 ? 22.199 24.017 -13.636 1.00 42.62 91 GLY A C 1
ATOM 678 O O . GLY A 1 91 ? 22.237 24.307 -12.418 1.00 42.62 91 GLY A O 1
#

Secondary structure (DSSP, 8-state):
---S---TTEEEEE-SSSSEEEEEPTTEEE-SSS-EEE-TTS-S-SPTTEEEEE---SSS-SEEEEEPTTEEEETTTEEEE-S-SS-----

pLDDT: mean 80.1, std 11.43, range [42.62, 92.25]

Foldseek 3Di:
DDPADWDPQWDWDDPVDPHTATDGHAQWDDRRHPDTDGDPLFPPQWDPQKTKHADPDDPDRRIDIDGHPQWDDHRRPDTDRNPPPDDDPPD